Protein AF-W0EU73-F1 (afdb_monomer_lite)

Secondary structure (DSSP, 8-state):
---EEEEEEEEEEGGGHHHHHH-TTT-TT--HHHHHHHHHHHHHH-TT--EEEEEEEEEEEEESS-SSSSSEEEEEEEEEEE-

InterPro domains:
  IPR053839 Domain of unknown function DUF6926 [PF21977] (11-79)

Organism: NCBI:txid880074

Sequence (83 aa):
MMIMKKIKYDNIPEWAIYALEYGISEDTSLDDEHRTLVSEFIKSNFPNGYIMEVMWNDHTEFDRYPAFGKPCGTYSVNFWIDN

Foldseek 3Di:
DFDWDKDKDAFAAPLCVCCLAPNLVVPPPDDPVSSVFSVCVCCVPPVPDWHKDWPVVRKDQWDCDHPDDGIGIGTMMMIIHGD

Structure (mmCIF, N/CA/C/O backbone):
data_AF-W0EU73-F1
#
_entry.id   AF-W0EU73-F1
#
loop_
_atom_site.group_PDB
_atom_site.id
_atom_site.type_symbol
_atom_site.label_atom_id
_atom_site.label_alt_id
_atom_site.label_comp_id
_atom_site.label_asym_id
_atom_site.label_entity_id
_atom_site.label_seq_id
_atom_site.pdbx_PDB_ins_code
_atom_site.Cartn_x
_atom_site.Cartn_y
_atom_site.Cartn_z
_atom_site.occupancy
_atom_site.B_iso_or_equiv
_atom_site.auth_seq_id
_atom_site.auth_comp_id
_atom_site.auth_asym_id
_atom_site.auth_atom_id
_atom_site.pdbx_PDB_model_num
ATOM 1 N N . MET A 1 1 ? -10.397 -7.398 26.195 1.00 52.69 1 MET A N 1
ATOM 2 C CA . MET A 1 1 ? -9.445 -7.931 25.201 1.00 52.69 1 MET A CA 1
ATOM 3 C C . MET A 1 1 ? -9.932 -7.456 23.845 1.00 52.69 1 MET A C 1
ATOM 5 O O . MET A 1 1 ? -10.993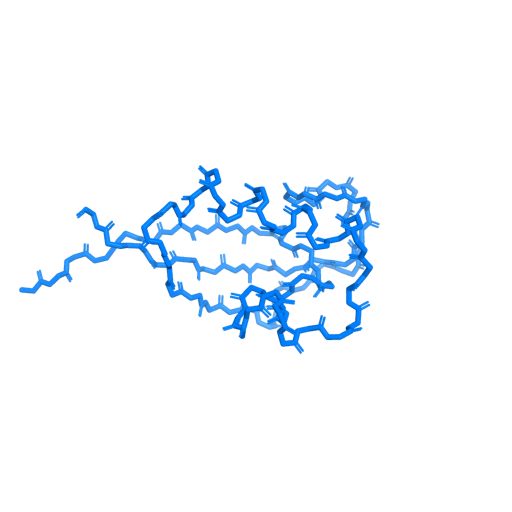 -7.902 23.430 1.00 52.69 1 MET A O 1
ATOM 9 N N . MET A 1 2 ? -9.262 -6.471 23.241 1.00 60.72 2 MET A N 1
ATOM 10 C CA . MET A 1 2 ? -9.577 -6.046 21.871 1.00 60.72 2 MET A CA 1
ATOM 11 C C . MET A 1 2 ? -9.202 -7.194 20.932 1.00 60.72 2 MET A C 1
ATOM 13 O O . MET A 1 2 ? -8.083 -7.699 20.996 1.00 60.72 2 MET A O 1
ATOM 17 N N . ILE A 1 3 ? -10.161 -7.673 20.142 1.00 77.19 3 ILE A N 1
ATOM 18 C CA . ILE A 1 3 ? -9.920 -8.696 19.123 1.00 77.19 3 ILE A CA 1
ATOM 19 C C . ILE A 1 3 ? -9.633 -7.935 17.833 1.00 77.19 3 ILE A C 1
ATOM 21 O O . ILE A 1 3 ? -10.559 -7.412 17.219 1.00 77.19 3 ILE A O 1
ATOM 25 N N . MET A 1 4 ? -8.360 -7.855 17.449 1.00 87.25 4 MET A N 1
ATOM 26 C CA . MET A 1 4 ? -7.962 -7.264 16.173 1.00 87.25 4 MET A CA 1
ATOM 27 C C . MET A 1 4 ? -8.191 -8.265 15.039 1.00 87.25 4 MET A C 1
ATOM 29 O O . MET A 1 4 ? -7.869 -9.452 15.163 1.00 87.25 4 MET A O 1
ATOM 33 N N . LYS A 1 5 ? -8.721 -7.794 13.912 1.00 93.00 5 LYS A N 1
ATOM 34 C CA . LYS A 1 5 ? -8.869 -8.581 12.689 1.00 93.00 5 LYS A CA 1
ATOM 35 C C . LYS A 1 5 ? -7.615 -8.442 11.833 1.00 93.00 5 LYS A C 1
ATOM 37 O O . LYS A 1 5 ? -7.197 -7.332 11.518 1.00 93.00 5 LYS A O 1
ATOM 42 N N . LYS A 1 6 ? -7.056 -9.580 11.414 1.00 95.19 6 LYS A N 1
ATOM 43 C CA . LYS A 1 6 ? -5.941 -9.643 10.464 1.00 95.19 6 LYS A CA 1
ATOM 44 C C . LYS A 1 6 ? -6.449 -9.627 9.019 1.00 95.19 6 LYS A C 1
ATOM 46 O O . LYS A 1 6 ? -7.323 -10.418 8.665 1.00 95.19 6 LYS A O 1
ATOM 51 N N . ILE A 1 7 ? -5.854 -8.786 8.180 1.00 96.44 7 ILE A N 1
ATOM 52 C CA . ILE A 1 7 ? -6.028 -8.741 6.724 1.00 96.44 7 ILE A CA 1
ATOM 53 C C . ILE A 1 7 ? -4.643 -8.882 6.091 1.00 96.44 7 ILE A C 1
ATOM 55 O O . ILE A 1 7 ? -3.732 -8.143 6.448 1.00 96.44 7 ILE A O 1
ATOM 59 N N . LYS A 1 8 ? -4.465 -9.837 5.174 1.00 97.44 8 LYS A N 1
ATOM 60 C CA . LYS A 1 8 ? -3.205 -10.012 4.440 1.00 97.44 8 LYS A CA 1
ATOM 61 C C . LYS A 1 8 ? -3.354 -9.448 3.029 1.00 97.44 8 LYS A C 1
ATOM 63 O O . LYS A 1 8 ? -4.316 -9.794 2.349 1.00 97.44 8 LYS A O 1
ATOM 68 N N . TYR A 1 9 ? -2.380 -8.651 2.612 1.00 98.19 9 TYR A N 1
ATOM 69 C CA . TYR A 1 9 ? -2.102 -8.339 1.213 1.00 98.19 9 TYR A CA 1
ATOM 70 C C . TYR A 1 9 ? -0.765 -8.980 0.854 1.00 98.19 9 TYR A C 1
ATOM 72 O O . TYR A 1 9 ? 0.167 -8.906 1.647 1.00 98.19 9 TYR A O 1
ATOM 80 N N . ASP A 1 10 ? -0.671 -9.641 -0.291 1.00 98.06 10 ASP A N 1
ATOM 81 C CA . ASP A 1 10 ? 0.557 -10.277 -0.790 1.00 98.06 10 ASP A CA 1
ATOM 82 C C . ASP A 1 10 ? 1.274 -9.444 -1.863 1.00 98.06 10 ASP A C 1
ATOM 84 O O . ASP A 1 10 ? 2.330 -9.830 -2.352 1.00 98.06 10 ASP A O 1
ATOM 88 N N . ASN A 1 11 ? 0.712 -8.283 -2.199 1.00 98.44 11 ASN A N 1
ATOM 89 C CA . ASN A 1 11 ? 1.108 -7.473 -3.341 1.00 98.44 11 ASN A CA 1
ATOM 90 C C . ASN A 1 11 ? 1.146 -5.962 -3.030 1.00 98.44 11 ASN A C 1
ATOM 92 O O . ASN A 1 11 ? 0.801 -5.141 -3.884 1.00 98.44 11 ASN A O 1
ATOM 96 N N . ILE A 1 12 ? 1.538 -5.559 -1.814 1.00 98.69 12 ILE A N 1
ATOM 97 C CA . ILE A 1 12 ? 1.687 -4.129 -1.488 1.00 98.69 12 ILE A CA 1
ATOM 98 C C . ILE A 1 12 ? 2.908 -3.559 -2.220 1.00 98.69 12 ILE A C 1
ATOM 100 O O . ILE A 1 12 ? 3.988 -4.135 -2.079 1.00 98.69 12 ILE A O 1
ATOM 104 N N . PRO A 1 13 ? 2.778 -2.434 -2.954 1.00 98.50 13 PRO A N 1
ATOM 105 C CA . PRO A 1 13 ? 3.909 -1.788 -3.612 1.00 98.50 13 PRO A CA 1
ATOM 106 C C . PRO A 1 13 ? 5.055 -1.473 -2.652 1.00 98.50 13 PRO A C 1
ATOM 108 O O . PRO A 1 13 ? 4.848 -0.838 -1.620 1.00 98.50 13 PRO A O 1
ATOM 111 N N . GLU A 1 14 ? 6.275 -1.853 -3.023 1.00 98.12 14 GLU A N 1
ATOM 112 C CA . GLU A 1 14 ? 7.482 -1.623 -2.224 1.00 98.12 14 GLU A CA 1
ATOM 113 C C . GLU A 1 14 ? 7.704 -0.138 -1.921 1.00 98.12 14 GLU A C 1
ATOM 115 O O . GLU A 1 14 ? 7.974 0.229 -0.779 1.00 98.12 14 GLU A O 1
ATOM 120 N N . TRP A 1 15 ? 7.493 0.730 -2.914 1.00 97.75 15 TRP A N 1
ATOM 121 C CA . TRP A 1 15 ? 7.625 2.180 -2.751 1.00 97.75 15 TRP A CA 1
ATOM 122 C C . TRP A 1 15 ? 6.620 2.772 -1.751 1.00 97.75 15 TRP A C 1
ATOM 124 O O . TRP A 1 15 ? 6.836 3.871 -1.256 1.00 97.75 15 TRP A O 1
ATOM 134 N N . ALA A 1 16 ? 5.529 2.067 -1.437 1.00 98.19 16 ALA A N 1
ATOM 135 C CA . ALA A 1 16 ? 4.498 2.548 -0.521 1.00 98.19 16 ALA A CA 1
ATOM 136 C C . ALA A 1 16 ? 4.732 2.127 0.937 1.00 98.19 16 ALA A C 1
ATOM 138 O O . ALA A 1 16 ? 4.065 2.656 1.826 1.00 98.19 16 ALA A O 1
ATOM 139 N N . ILE A 1 17 ? 5.641 1.180 1.204 1.00 97.94 17 ILE A N 1
ATOM 140 C CA . ILE A 1 17 ? 5.812 0.578 2.535 1.00 97.94 17 ILE A CA 1
ATOM 141 C C . ILE A 1 17 ? 6.135 1.636 3.593 1.00 97.94 17 ILE A C 1
ATOM 143 O O . ILE A 1 17 ? 5.483 1.672 4.634 1.00 97.94 17 ILE A O 1
ATOM 147 N N . TYR A 1 18 ? 7.078 2.536 3.308 1.00 97.00 18 TYR A N 1
ATOM 148 C CA . TYR A 1 18 ? 7.489 3.563 4.265 1.00 97.00 18 TYR A CA 1
ATOM 149 C C . TYR A 1 18 ? 6.344 4.532 4.599 1.00 97.00 18 TYR A C 1
ATOM 151 O O . TYR A 1 18 ? 6.050 4.765 5.772 1.00 97.00 18 TYR A O 1
ATOM 159 N N . ALA A 1 19 ? 5.630 5.026 3.585 1.00 97.69 19 ALA A N 1
ATOM 160 C CA . ALA A 1 19 ? 4.457 5.875 3.778 1.00 97.69 19 ALA A CA 1
ATOM 161 C C . ALA A 1 19 ? 3.305 5.179 4.521 1.00 97.69 19 ALA A C 1
ATOM 163 O O . ALA A 1 19 ? 2.570 5.836 5.260 1.00 97.69 19 ALA A O 1
ATOM 164 N N . LEU A 1 20 ? 3.129 3.868 4.339 1.00 97.56 20 LEU A N 1
ATOM 165 C CA . LEU A 1 20 ? 2.123 3.093 5.066 1.00 97.56 20 LEU A CA 1
ATOM 166 C C . LEU A 1 20 ? 2.510 2.887 6.538 1.00 97.56 20 LEU A C 1
ATOM 168 O O . LEU A 1 20 ? 1.616 2.846 7.382 1.00 97.56 20 LEU A O 1
ATOM 172 N N . GLU A 1 21 ? 3.802 2.767 6.848 1.00 95.44 21 GLU A N 1
ATOM 173 C CA . GLU A 1 21 ? 4.296 2.484 8.201 1.00 95.44 21 GLU A CA 1
ATOM 174 C C . GLU A 1 21 ? 4.450 3.756 9.049 1.00 95.44 21 GLU A C 1
ATOM 176 O O . GLU A 1 21 ? 4.068 3.771 10.219 1.00 95.44 21 GLU A O 1
ATOM 181 N N . TYR A 1 22 ? 4.952 4.840 8.449 1.00 94.25 22 TYR A N 1
ATOM 182 C CA . TYR A 1 22 ? 5.295 6.086 9.149 1.00 94.25 22 TYR A CA 1
ATOM 183 C C . TYR A 1 22 ? 4.402 7.275 8.775 1.00 94.25 22 TYR A C 1
ATOM 185 O O . TYR A 1 22 ? 4.440 8.309 9.440 1.00 94.25 22 TYR A O 1
ATOM 193 N N . GLY A 1 23 ? 3.554 7.123 7.757 1.00 94.56 23 GLY A N 1
ATOM 194 C CA . GLY A 1 23 ? 2.640 8.155 7.282 1.00 94.56 23 GLY A CA 1
ATOM 195 C C . GLY A 1 23 ? 3.119 8.848 6.005 1.00 94.56 23 GLY A C 1
ATOM 196 O O . GLY A 1 23 ? 4.305 9.060 5.768 1.00 94.56 23 GLY A O 1
ATOM 197 N N . ILE A 1 24 ? 2.152 9.254 5.178 1.00 94.31 24 ILE A N 1
ATOM 198 C CA . ILE A 1 24 ? 2.395 9.849 3.853 1.00 94.31 24 ILE A CA 1
ATOM 199 C C . ILE A 1 24 ? 3.209 11.152 3.944 1.00 94.31 24 ILE A C 1
ATOM 201 O O . ILE A 1 24 ? 3.993 11.441 3.043 1.00 94.31 24 ILE A O 1
ATOM 205 N N . SER A 1 25 ? 3.030 11.958 4.999 1.00 91.69 25 SER A N 1
ATOM 206 C CA . SER A 1 25 ? 3.759 13.226 5.173 1.00 91.69 25 SER A CA 1
ATOM 207 C C . SER A 1 25 ? 5.250 13.034 5.426 1.00 91.69 25 SER A C 1
ATOM 209 O O . SER A 1 25 ? 6.036 13.888 5.026 1.00 91.69 25 SER A O 1
ATOM 211 N N . GLU A 1 26 ? 5.626 11.923 6.059 1.00 91.75 26 GLU A N 1
ATOM 212 C CA . GLU A 1 26 ? 7.011 11.627 6.428 1.00 91.75 26 GLU A CA 1
ATOM 213 C C . GLU A 1 26 ? 7.810 11.082 5.241 1.00 91.75 26 GLU A C 1
ATOM 215 O O . GLU A 1 26 ? 9.033 11.222 5.179 1.00 91.75 26 GLU A O 1
ATOM 220 N N . ASP A 1 27 ? 7.125 10.499 4.256 1.00 91.81 27 ASP A N 1
ATOM 221 C CA . ASP A 1 27 ? 7.764 9.990 3.053 1.00 91.81 27 ASP A CA 1
ATOM 222 C C . ASP A 1 27 ? 8.019 11.111 2.042 1.00 91.81 27 ASP A C 1
ATOM 224 O O . ASP A 1 27 ? 7.147 11.492 1.260 1.00 91.81 27 ASP A O 1
ATOM 228 N N . THR A 1 28 ? 9.235 11.653 2.045 1.00 89.75 28 THR A N 1
ATOM 229 C CA . THR A 1 28 ? 9.664 12.690 1.091 1.00 89.75 28 THR A CA 1
ATOM 230 C C . THR A 1 28 ? 9.993 12.145 -0.302 1.00 89.75 28 THR A C 1
ATOM 232 O O . THR A 1 28 ? 10.177 12.939 -1.224 1.00 89.75 28 THR A O 1
ATOM 235 N N . SER A 1 29 ? 10.036 10.820 -0.480 1.00 91.88 29 SER A N 1
ATOM 236 C CA . SER A 1 29 ? 10.337 10.185 -1.768 1.00 91.88 29 SER A CA 1
ATOM 237 C C . SER A 1 29 ? 9.122 10.086 -2.693 1.00 91.88 29 SER A C 1
ATOM 239 O O . SER A 1 29 ? 9.290 9.970 -3.907 1.00 91.88 29 SER A O 1
ATOM 241 N N . LEU A 1 30 ? 7.904 10.183 -2.144 1.00 94.94 30 LEU A N 1
ATOM 242 C CA . LEU A 1 30 ? 6.673 10.116 -2.930 1.00 94.94 30 LEU A CA 1
ATOM 243 C C . LEU A 1 30 ? 6.371 11.424 -3.667 1.00 94.94 30 LEU A C 1
ATOM 245 O O . LEU A 1 30 ? 6.324 12.506 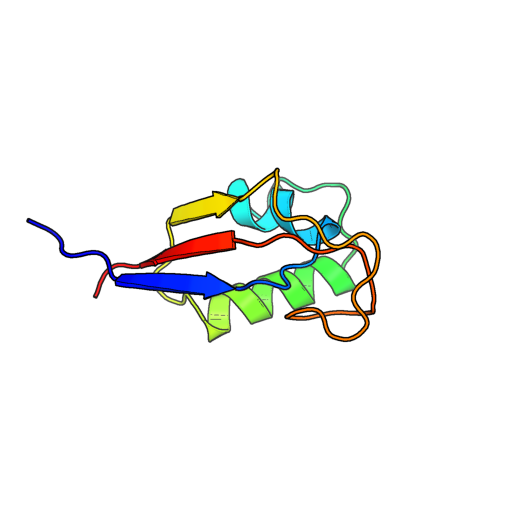-3.066 1.00 94.94 30 LEU A O 1
ATOM 249 N N . ASP A 1 31 ? 6.055 11.290 -4.953 1.0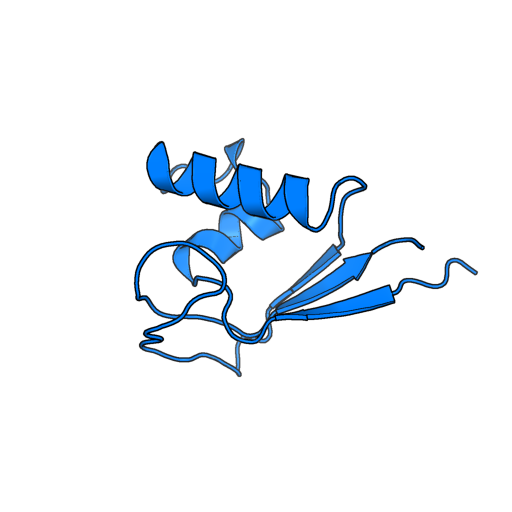0 95.94 31 ASP A N 1
ATOM 250 C CA . ASP A 1 31 ? 5.385 12.321 -5.744 1.00 95.94 31 ASP A CA 1
ATOM 251 C C . ASP A 1 31 ? 3.872 12.394 -5.443 1.00 95.94 31 ASP A C 1
ATOM 253 O O . ASP A 1 31 ? 3.313 11.589 -4.693 1.00 95.94 31 ASP A O 1
ATOM 257 N N . ASP A 1 32 ? 3.196 13.381 -6.030 1.00 96.56 32 ASP A N 1
ATOM 258 C CA . ASP A 1 32 ? 1.772 13.637 -5.791 1.00 96.56 32 ASP A CA 1
ATOM 259 C C . ASP A 1 32 ? 0.853 12.491 -6.261 1.00 96.56 32 ASP A C 1
ATOM 261 O O . ASP A 1 32 ? -0.187 12.245 -5.639 1.00 96.56 32 ASP A O 1
ATOM 265 N N . GLU A 1 33 ? 1.227 11.758 -7.320 1.00 97.00 33 GLU A N 1
ATOM 266 C CA . GLU A 1 33 ? 0.472 10.594 -7.813 1.00 97.00 33 GLU A CA 1
ATOM 267 C C . GLU A 1 33 ? 0.528 9.476 -6.767 1.00 97.00 33 GLU A C 1
ATOM 269 O O . GLU A 1 33 ? -0.507 8.990 -6.303 1.00 97.00 33 GLU A O 1
ATOM 274 N N . HIS A 1 34 ? 1.731 9.126 -6.317 1.00 97.75 34 HIS A N 1
ATOM 275 C CA . HIS A 1 34 ? 1.952 8.092 -5.315 1.00 97.75 34 HIS A CA 1
ATOM 276 C C . HIS A 1 34 ? 1.323 8.443 -3.961 1.00 97.75 34 HIS A C 1
ATOM 278 O O . HIS A 1 34 ? 0.682 7.590 -3.343 1.00 97.75 34 HIS A O 1
ATOM 284 N N . ARG A 1 35 ? 1.407 9.706 -3.520 1.00 97.81 35 ARG A N 1
ATOM 285 C CA . ARG A 1 35 ? 0.719 10.186 -2.303 1.00 97.81 35 ARG A CA 1
ATOM 286 C C . ARG A 1 35 ? -0.791 9.997 -2.391 1.00 97.81 35 ARG A C 1
ATOM 288 O O . ARG A 1 35 ? -1.418 9.582 -1.414 1.00 97.81 35 ARG A O 1
ATOM 295 N N . THR A 1 36 ? -1.370 10.298 -3.552 1.00 98.12 36 THR A N 1
ATOM 296 C CA . THR A 1 36 ? -2.809 10.146 -3.791 1.00 98.12 36 THR A CA 1
ATOM 297 C C . THR A 1 36 ? -3.211 8.677 -3.714 1.00 98.12 36 THR A C 1
ATOM 299 O O . THR A 1 36 ? -4.121 8.342 -2.957 1.00 98.12 36 THR A O 1
ATOM 302 N N . LEU A 1 37 ? -2.475 7.793 -4.393 1.00 98.38 37 LEU A N 1
ATOM 303 C CA . LEU A 1 37 ? -2.738 6.352 -4.397 1.00 98.38 37 LEU A CA 1
ATOM 304 C C . LEU A 1 37 ? -2.681 5.739 -2.990 1.00 98.38 37 LEU A C 1
ATOM 306 O O . LEU A 1 37 ? -3.586 5.000 -2.604 1.00 98.38 37 LEU A O 1
ATOM 310 N N . VAL A 1 38 ? -1.663 6.083 -2.192 1.00 98.06 38 VAL A N 1
ATOM 311 C CA . VAL A 1 38 ? -1.562 5.607 -0.800 1.00 98.06 38 VAL A CA 1
ATOM 312 C C . VAL A 1 38 ? -2.719 6.152 0.041 1.00 98.06 38 VAL A C 1
ATOM 314 O O . VAL A 1 38 ? -3.334 5.407 0.802 1.00 98.06 38 VAL A O 1
ATOM 317 N N . SER A 1 39 ? -3.075 7.433 -0.119 1.00 97.69 39 SER A N 1
ATOM 318 C CA . SER A 1 39 ? -4.197 8.035 0.614 1.00 97.69 39 SER A CA 1
ATOM 319 C C . SER A 1 39 ? -5.529 7.350 0.303 1.00 97.69 39 SER A C 1
ATOM 321 O O . SER A 1 39 ? -6.308 7.078 1.219 1.00 97.69 39 SER A O 1
ATOM 323 N N . GLU A 1 40 ? -5.800 7.060 -0.969 1.00 98.19 40 GLU A N 1
ATOM 324 C CA . GLU A 1 40 ? -7.013 6.368 -1.409 1.00 98.19 40 GLU A CA 1
ATOM 325 C C . GLU A 1 40 ? -7.060 4.927 -0.902 1.00 98.19 40 GLU A C 1
ATOM 327 O O . GLU A 1 40 ? -8.103 4.487 -0.408 1.00 98.19 40 GLU A O 1
ATOM 332 N N . PHE A 1 41 ? -5.929 4.216 -0.951 1.00 98.06 41 PHE A N 1
ATOM 333 C CA . PHE A 1 41 ? -5.814 2.864 -0.415 1.00 98.06 41 PHE A CA 1
ATOM 334 C C . PHE A 1 41 ? -6.126 2.827 1.086 1.00 98.06 41 PHE A C 1
ATOM 336 O O . PHE A 1 41 ? -6.962 2.027 1.514 1.00 98.06 41 PHE A O 1
ATOM 343 N N . ILE A 1 42 ? -5.534 3.729 1.879 1.00 97.00 42 ILE A N 1
ATOM 344 C CA . ILE A 1 42 ? -5.788 3.816 3.324 1.00 97.00 42 ILE A CA 1
ATOM 345 C C . ILE A 1 42 ? -7.254 4.156 3.599 1.00 97.00 42 ILE A C 1
ATOM 347 O O . ILE A 1 42 ? -7.908 3.458 4.369 1.00 97.00 42 ILE A O 1
ATOM 351 N N . LYS A 1 43 ? -7.806 5.193 2.958 1.00 96.62 43 LYS A N 1
ATOM 352 C CA . LYS A 1 43 ? -9.197 5.626 3.195 1.00 96.62 43 LYS A CA 1
ATOM 353 C C . LYS A 1 43 ? -10.218 4.545 2.849 1.00 96.62 43 LYS A C 1
ATOM 355 O O . LYS A 1 43 ? -11.218 4.415 3.549 1.00 96.62 43 LYS A O 1
ATOM 360 N N . SER A 1 44 ? -9.973 3.789 1.782 1.00 96.12 44 SER A N 1
ATOM 361 C CA . SER A 1 44 ? -10.909 2.771 1.299 1.00 96.12 44 SER A CA 1
ATOM 362 C C . SER A 1 44 ? -10.886 1.502 2.149 1.00 96.12 44 SER A C 1
ATOM 364 O O . SER A 1 44 ? -11.927 0.879 2.341 1.00 96.12 44 SER A O 1
ATOM 366 N N . ASN A 1 45 ? -9.714 1.118 2.664 1.00 95.38 45 ASN A N 1
ATOM 367 C CA . ASN A 1 45 ? -9.527 -0.169 3.341 1.00 95.38 45 ASN A CA 1
ATOM 368 C C . ASN A 1 45 ? -9.444 -0.053 4.866 1.00 95.38 45 ASN A C 1
ATOM 370 O O . ASN A 1 45 ? -9.834 -0.980 5.575 1.00 95.38 45 ASN A O 1
ATOM 374 N N . PHE A 1 46 ? -8.950 1.076 5.370 1.00 95.44 46 PHE A N 1
ATOM 375 C CA . PHE A 1 46 ? -8.619 1.279 6.778 1.00 95.44 46 PHE A CA 1
ATOM 376 C C . PHE A 1 46 ? -9.096 2.649 7.300 1.00 95.44 46 PHE A C 1
ATOM 378 O O . PHE A 1 46 ? -8.300 3.418 7.846 1.00 95.44 46 PHE A O 1
ATOM 385 N N . PRO A 1 47 ? -10.397 2.983 7.180 1.00 93.62 47 PRO A N 1
ATOM 386 C CA . PRO A 1 47 ? -10.927 4.290 7.587 1.00 93.62 47 PRO A CA 1
ATOM 387 C C . PRO A 1 47 ? -10.744 4.598 9.083 1.00 93.62 47 PRO A C 1
ATOM 389 O O . PRO A 1 47 ? -10.722 5.764 9.465 1.00 93.62 47 PRO A O 1
ATOM 392 N N . ASN A 1 48 ? -10.579 3.564 9.915 1.00 93.75 48 ASN A N 1
ATOM 393 C CA . ASN A 1 48 ? -10.354 3.677 11.359 1.00 93.75 48 ASN A CA 1
ATOM 394 C C . ASN A 1 48 ? -8.877 3.481 11.757 1.00 93.75 48 ASN A C 1
ATOM 396 O O . ASN A 1 48 ? -8.575 3.350 12.940 1.00 93.75 48 ASN A O 1
ATOM 400 N N . GLY A 1 49 ? -7.962 3.448 10.785 1.00 93.94 49 GLY A N 1
ATOM 401 C CA . GLY A 1 49 ? -6.550 3.146 11.006 1.00 93.94 49 GLY A CA 1
ATOM 402 C C . GLY A 1 49 ? -6.238 1.647 11.037 1.00 93.94 49 GLY A C 1
ATOM 403 O O . GLY A 1 49 ? -7.111 0.797 10.857 1.00 93.94 49 GLY A O 1
ATOM 404 N N . TYR A 1 50 ? -4.953 1.338 11.206 1.00 96.38 50 TYR A N 1
ATOM 405 C CA . TYR A 1 50 ? -4.402 -0.015 11.204 1.00 96.38 50 TYR A CA 1
ATOM 406 C C . TYR A 1 50 ? -3.047 -0.054 11.922 1.00 96.38 50 TYR A C 1
ATOM 408 O O . TYR A 1 50 ? -2.381 0.968 12.075 1.00 96.38 50 TYR A O 1
ATOM 416 N N . ILE A 1 51 ? -2.617 -1.257 12.299 1.00 95.69 51 ILE A N 1
ATOM 417 C CA . ILE A 1 51 ? -1.213 -1.599 12.561 1.00 95.69 51 ILE A CA 1
ATOM 418 C C . ILE A 1 51 ? -0.750 -2.507 11.422 1.00 95.69 51 ILE A C 1
ATOM 420 O O . ILE A 1 51 ? -1.527 -3.349 10.974 1.00 95.69 51 ILE A O 1
ATOM 424 N N . MET A 1 52 ? 0.487 -2.367 10.950 1.00 97.00 52 MET A N 1
ATOM 425 C CA . MET A 1 52 ? 1.022 -3.217 9.883 1.00 97.00 52 MET A CA 1
ATOM 426 C C . MET A 1 52 ? 2.302 -3.952 10.285 1.00 97.00 52 MET A C 1
ATOM 428 O O . MET A 1 52 ? 3.050 -3.506 11.148 1.00 97.00 52 MET A O 1
ATOM 432 N N . GLU A 1 53 ? 2.543 -5.084 9.632 1.00 97.38 53 GLU A N 1
ATOM 433 C CA . GLU A 1 53 ? 3.767 -5.881 9.707 1.00 97.38 53 GLU A CA 1
ATOM 434 C C . GLU A 1 53 ? 4.173 -6.268 8.282 1.00 97.38 53 GLU A C 1
ATOM 436 O O . GLU A 1 53 ? 3.410 -6.928 7.567 1.00 97.38 53 GLU A O 1
ATOM 441 N N . VAL A 1 54 ? 5.374 -5.860 7.875 1.00 97.94 54 VAL A N 1
ATOM 442 C CA . VAL A 1 54 ? 5.949 -6.191 6.568 1.00 97.94 54 VAL A CA 1
ATOM 443 C C . VAL A 1 54 ? 6.662 -7.537 6.657 1.00 97.94 54 VAL A C 1
ATOM 445 O O . VAL A 1 54 ? 7.551 -7.740 7.486 1.00 97.94 54 VAL A O 1
ATOM 448 N N . MET A 1 55 ? 6.297 -8.468 5.780 1.00 97.69 55 MET A N 1
ATOM 449 C CA . MET A 1 55 ? 6.949 -9.768 5.679 1.00 97.69 55 MET A CA 1
ATOM 450 C C . MET A 1 55 ? 8.189 -9.640 4.787 1.00 97.69 55 MET A C 1
ATOM 452 O O . MET A 1 55 ? 8.155 -10.009 3.620 1.00 97.69 55 MET A O 1
ATOM 456 N N . TRP A 1 56 ? 9.301 -9.135 5.330 1.00 96.31 56 TRP A N 1
ATOM 457 C CA . TRP A 1 56 ? 10.521 -8.824 4.558 1.00 96.31 56 TRP A CA 1
ATOM 458 C C . TRP A 1 56 ? 11.112 -9.992 3.750 1.00 96.31 56 TRP A C 1
ATOM 460 O O . TRP A 1 56 ? 11.809 -9.768 2.769 1.00 96.31 56 TRP A O 1
ATOM 470 N N . ASN A 1 57 ? 10.831 -11.237 4.145 1.00 97.06 57 ASN A N 1
ATOM 471 C CA . ASN A 1 57 ? 11.285 -12.432 3.423 1.00 97.06 57 ASN A CA 1
ATOM 472 C C . ASN A 1 57 ? 10.341 -12.863 2.282 1.00 97.06 57 ASN A C 1
ATOM 474 O O . ASN A 1 57 ? 10.637 -13.835 1.594 1.00 97.06 57 ASN A O 1
ATOM 478 N N . ASP A 1 58 ? 9.197 -12.199 2.119 1.00 97.56 58 ASP A N 1
ATOM 479 C CA . ASP A 1 58 ? 8.160 -12.501 1.128 1.00 97.56 58 ASP A CA 1
ATOM 480 C C . ASP A 1 58 ? 8.021 -11.304 0.174 1.00 97.56 58 ASP A C 1
ATOM 482 O O . ASP A 1 58 ? 7.066 -10.524 0.235 1.00 97.56 58 ASP A O 1
ATOM 486 N N . HIS A 1 59 ? 9.071 -11.131 -0.637 1.00 98.00 59 HIS A N 1
ATOM 487 C CA . HIS A 1 59 ? 9.217 -10.085 -1.649 1.00 98.00 59 HIS A CA 1
ATOM 488 C C . HIS A 1 59 ? 9.051 -10.676 -3.046 1.00 98.00 59 HIS A C 1
ATOM 490 O O . HIS A 1 59 ? 9.654 -11.701 -3.375 1.00 98.00 59 HIS A O 1
ATOM 496 N N . THR A 1 60 ? 8.275 -9.997 -3.882 1.00 98.31 60 THR A N 1
ATOM 497 C CA . THR A 1 60 ? 8.214 -10.246 -5.321 1.00 98.31 60 THR A CA 1
ATOM 498 C C . THR A 1 60 ? 8.936 -9.109 -6.030 1.00 98.31 60 THR A C 1
ATOM 500 O O . THR A 1 60 ? 8.465 -7.977 -6.014 1.00 98.31 60 THR A O 1
ATOM 503 N N . GLU A 1 61 ? 10.061 -9.409 -6.687 1.00 97.75 61 GLU A N 1
ATOM 504 C CA . GLU A 1 61 ? 10.900 -8.397 -7.355 1.00 97.75 61 GLU A CA 1
ATOM 505 C C . GLU A 1 61 ? 10.135 -7.600 -8.426 1.00 97.75 61 GLU A C 1
ATOM 507 O O . GLU A 1 61 ? 10.357 -6.403 -8.599 1.00 97.75 61 GLU A O 1
ATOM 512 N N . PHE A 1 62 ? 9.203 -8.249 -9.131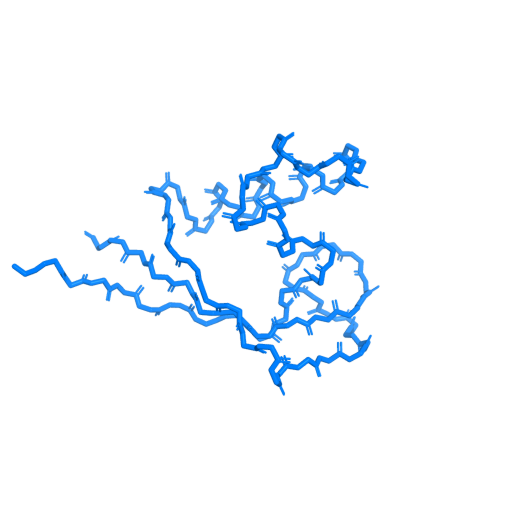 1.00 97.75 62 PHE A N 1
ATOM 513 C CA . PHE A 1 62 ? 8.350 -7.588 -10.112 1.00 97.75 62 PHE A CA 1
ATOM 514 C C . PHE A 1 62 ? 6.957 -8.218 -10.182 1.00 97.75 62 PHE A C 1
ATOM 516 O O . PHE A 1 62 ? 6.773 -9.310 -10.728 1.00 97.75 62 PHE A O 1
ATOM 523 N N . ASP A 1 63 ? 5.964 -7.493 -9.676 1.00 98.06 63 ASP A N 1
ATOM 524 C CA . ASP A 1 63 ? 4.551 -7.833 -9.759 1.00 98.06 63 ASP A CA 1
ATOM 525 C C . ASP A 1 63 ? 3.848 -6.978 -10.822 1.00 98.06 63 ASP A C 1
ATOM 527 O O . ASP A 1 63 ? 3.961 -5.751 -10.869 1.00 98.06 63 ASP A O 1
ATOM 531 N N . ARG A 1 64 ? 3.086 -7.643 -11.693 1.00 98.31 64 ARG A N 1
ATOM 532 C CA . ARG A 1 64 ? 2.280 -6.996 -12.738 1.00 98.31 64 ARG A CA 1
ATOM 533 C C . ARG A 1 64 ? 0.943 -6.472 -12.211 1.00 98.31 64 ARG A C 1
ATOM 535 O O . ARG A 1 64 ? 0.300 -5.696 -12.915 1.00 98.31 64 ARG A O 1
ATOM 542 N N . TYR A 1 65 ? 0.527 -6.902 -11.022 1.00 97.94 65 TYR A N 1
ATOM 543 C CA . TYR A 1 65 ? -0.771 -6.613 -10.419 1.00 97.94 65 TYR A CA 1
ATOM 544 C C . TYR A 1 65 ? -0.636 -6.240 -8.932 1.00 97.94 65 TYR A C 1
ATOM 546 O O . TYR A 1 65 ? -1.220 -6.915 -8.078 1.00 97.94 65 TYR A O 1
ATOM 554 N N . PRO A 1 66 ? 0.096 -5.159 -8.605 1.00 98.44 66 PRO A N 1
ATOM 555 C CA . PRO A 1 66 ? 0.152 -4.670 -7.234 1.00 98.44 66 PRO A CA 1
ATOM 556 C C . PRO A 1 66 ? -1.237 -4.254 -6.729 1.00 98.44 66 PRO A C 1
ATOM 558 O O . PRO A 1 66 ? -2.137 -3.946 -7.515 1.00 98.44 66 PRO A O 1
ATOM 561 N N . ALA A 1 67 ? -1.399 -4.181 -5.406 1.00 98.12 67 ALA A N 1
ATOM 562 C CA . ALA A 1 67 ? -2.655 -3.795 -4.758 1.00 98.12 67 ALA A CA 1
ATOM 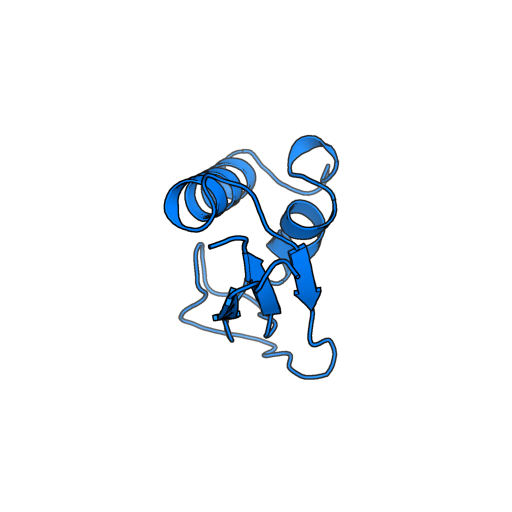563 C C . ALA A 1 67 ? -3.172 -2.422 -5.227 1.00 98.12 67 ALA A C 1
ATOM 565 O O . ALA A 1 67 ? -4.377 -2.174 -5.232 1.00 98.12 67 ALA A O 1
ATOM 566 N N . PHE A 1 68 ? -2.255 -1.532 -5.610 1.00 98.38 68 PHE A N 1
ATOM 567 C CA . PHE A 1 68 ? -2.521 -0.239 -6.225 1.00 98.38 68 PHE A CA 1
ATOM 568 C C . PHE A 1 68 ? -1.285 0.244 -6.997 1.00 98.38 68 PHE A C 1
ATOM 570 O O . PHE A 1 68 ? -0.170 -0.222 -6.771 1.00 98.38 68 PHE A O 1
ATOM 577 N N . GLY A 1 69 ? -1.475 1.209 -7.897 1.00 97.44 69 GLY A N 1
ATOM 578 C CA . GLY A 1 69 ? -0.390 1.777 -8.698 1.00 97.44 69 GLY A CA 1
ATOM 579 C C . GLY A 1 69 ? 0.051 0.905 -9.879 1.00 97.44 69 GLY A C 1
ATOM 580 O O . GLY A 1 69 ? -0.664 0.013 -10.334 1.00 97.44 69 GLY A O 1
ATOM 581 N N . LYS A 1 70 ? 1.221 1.237 -10.434 1.00 97.94 70 LYS A N 1
ATOM 582 C CA . LYS A 1 70 ? 1.810 0.587 -11.618 1.00 97.94 70 LYS A CA 1
ATOM 583 C C . LYS A 1 70 ? 2.665 -0.627 -11.215 1.00 97.94 70 LYS A C 1
ATOM 585 O O . LYS A 1 70 ? 3.138 -0.659 -10.079 1.00 97.94 70 LYS A O 1
ATOM 590 N N . PRO A 1 71 ? 2.912 -1.586 -12.133 1.00 98.50 71 PRO A N 1
ATOM 591 C CA . PRO A 1 71 ? 3.789 -2.732 -11.886 1.00 98.50 71 PRO A CA 1
ATOM 592 C C . PRO A 1 71 ? 5.129 -2.345 -11.253 1.00 98.50 71 PRO A C 1
ATOM 594 O O . PRO A 1 71 ? 5.815 -1.452 -11.754 1.00 98.50 71 PRO A O 1
ATOM 597 N N . CYS A 1 72 ? 5.485 -3.005 -10.155 1.00 98.25 72 CYS A N 1
ATOM 598 C CA . CYS A 1 72 ? 6.674 -2.723 -9.349 1.00 98.25 72 CYS A CA 1
ATOM 599 C C . CYS A 1 72 ? 7.015 -3.923 -8.449 1.00 98.25 72 CYS A C 1
ATOM 601 O O . CYS A 1 72 ? 6.319 -4.938 -8.487 1.00 98.25 72 CYS A O 1
ATOM 603 N N . GLY A 1 73 ? 8.084 -3.816 -7.657 1.00 98.56 73 GLY A N 1
ATOM 604 C CA . GLY A 1 73 ? 8.346 -4.767 -6.577 1.00 98.56 73 GLY A CA 1
ATOM 605 C C . GLY A 1 73 ? 7.269 -4.679 -5.494 1.00 98.56 73 GLY A C 1
ATOM 606 O O . GLY A 1 73 ? 6.739 -3.594 -5.230 1.00 98.56 73 GLY A O 1
ATOM 607 N N . THR A 1 74 ? 6.920 -5.807 -4.880 1.00 98.75 74 THR A N 1
ATOM 608 C CA . THR A 1 74 ? 5.878 -5.877 -3.849 1.00 98.75 74 THR A CA 1
ATOM 609 C C . THR A 1 74 ? 6.283 -6.734 -2.658 1.00 98.75 74 THR A C 1
ATOM 611 O O . THR A 1 74 ? 7.092 -7.653 -2.774 1.00 98.75 74 THR A O 1
ATOM 614 N N . TYR A 1 75 ? 5.693 -6.440 -1.501 1.00 98.62 75 TYR A N 1
ATOM 615 C CA . TYR A 1 75 ? 5.824 -7.240 -0.286 1.00 98.62 75 TYR A CA 1
ATOM 616 C C . TYR A 1 75 ? 4.469 -7.760 0.185 1.00 98.62 75 TYR A C 1
ATOM 618 O O . TYR A 1 75 ? 3.441 -7.079 0.083 1.00 98.62 75 TYR A O 1
ATOM 626 N N . SER A 1 76 ? 4.499 -8.929 0.822 1.00 98.50 76 SER A N 1
ATOM 627 C CA . SER A 1 76 ? 3.416 -9.341 1.709 1.00 98.50 76 SER A CA 1
ATOM 628 C C . SER A 1 76 ? 3.378 -8.470 2.965 1.00 98.50 76 SER A C 1
ATOM 630 O O . SER A 1 76 ? 4.378 -8.308 3.664 1.00 98.50 76 SER A O 1
ATOM 632 N N . VAL A 1 77 ? 2.193 -7.972 3.309 1.00 98.50 77 VAL A N 1
ATOM 633 C CA . VAL A 1 77 ? 1.943 -7.158 4.501 1.00 98.50 77 VAL A CA 1
ATOM 634 C C . VAL A 1 77 ? 0.711 -7.670 5.238 1.00 98.50 77 VAL A C 1
ATOM 636 O O . VAL A 1 77 ? -0.351 -7.911 4.654 1.00 98.50 77 VAL A O 1
ATOM 639 N N . ASN A 1 78 ? 0.846 -7.813 6.552 1.00 98.00 78 ASN A N 1
ATOM 640 C CA . ASN A 1 78 ? -0.262 -8.085 7.456 1.00 98.00 78 ASN A CA 1
ATOM 641 C C . ASN A 1 78 ? -0.757 -6.770 8.059 1.00 98.00 78 ASN A C 1
ATOM 643 O O . ASN A 1 78 ? 0.007 -6.083 8.726 1.00 98.00 78 ASN A O 1
ATOM 647 N N . PHE A 1 79 ? -2.037 -6.461 7.888 1.00 97.31 79 PHE A N 1
ATOM 648 C CA . PHE A 1 79 ? -2.717 -5.355 8.553 1.00 97.31 79 PHE A CA 1
ATOM 649 C C . PHE A 1 79 ? -3.593 -5.885 9.686 1.00 97.31 79 PHE A C 1
ATOM 651 O O . PHE A 1 79 ? -4.310 -6.874 9.519 1.00 97.31 79 PHE A O 1
ATOM 658 N N . TRP A 1 80 ? -3.561 -5.211 10.826 1.00 96.19 80 TRP A N 1
ATOM 659 C CA . TRP A 1 80 ? -4.385 -5.482 11.993 1.00 96.19 80 TRP A CA 1
ATOM 660 C C . TRP A 1 80 ? -5.288 -4.280 12.234 1.00 96.19 80 TRP A C 1
ATOM 662 O O . TRP A 1 80 ? -4.798 -3.171 12.445 1.00 96.19 80 TRP A O 1
ATOM 672 N N . ILE A 1 81 ? -6.597 -4.504 12.193 1.00 94.44 81 ILE A N 1
ATOM 673 C CA . ILE A 1 81 ? -7.608 -3.468 12.409 1.00 94.44 81 ILE A CA 1
ATOM 674 C C . ILE A 1 81 ? -8.479 -3.800 13.610 1.00 94.44 81 ILE A C 1
ATOM 676 O O . ILE A 1 81 ? -8.737 -4.975 13.892 1.00 94.44 81 ILE A O 1
ATOM 680 N N . ASP A 1 82 ? -8.956 -2.765 1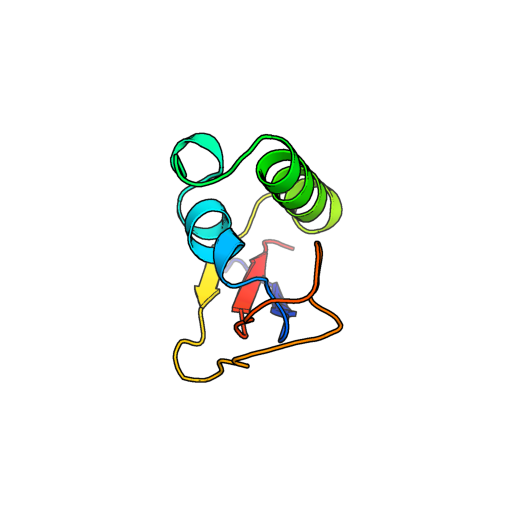4.289 1.00 87.88 82 ASP A N 1
ATOM 681 C CA . ASP A 1 82 ? -9.998 -2.913 15.297 1.00 87.88 82 ASP A CA 1
ATOM 682 C C . ASP A 1 82 ? -11.334 -3.240 14.612 1.00 87.88 82 ASP A C 1
ATOM 684 O O . ASP A 1 82 ? -11.658 -2.687 13.556 1.00 87.88 82 ASP A O 1
ATOM 688 N N . ASN A 1 83 ? -12.071 -4.190 15.192 1.00 66.44 83 ASN A N 1
ATOM 689 C CA . ASN A 1 83 ? -13.406 -4.593 14.735 1.00 66.44 83 ASN A CA 1
ATOM 690 C C . ASN A 1 83 ? -14.488 -3.601 15.168 1.00 66.44 83 ASN A C 1
ATOM 692 O O . ASN A 1 83 ? -14.443 -3.163 16.341 1.00 66.44 83 ASN A O 1
#

Radius of gyration: 12.56 Å; chains: 1; bounding box: 25×26×38 Å

pLDDT: mean 94.95, std 7.57, range [52.69, 98.75]